Protein AF-A0A3S3FUL0-F1 (afdb_monomer_lite)

Sequence (134 aa):
MVAQTLLKALQPDQIAIANAALDEIAEETRSLEKQLALRRERARYDAERARRQYDTVEPENRLVARTLEKAWEDKLRLVDEIEQEYRRWSDREPLVLQAQDHAALQELAENLPAIWHSETAQPEDRKRILRFIV

pLDDT: mean 81.25, std 13.15, range [49.66, 97.69]

Foldseek 3Di:
DVLVVVLVCLALVNLVVVVVVLVVQQVVLVVVLVVLVVQLVVLVVQLVVLVVVLVPDDVVPVVSNVVSVVVSVVSVVSNVVSVVVSVVSVVVVRDNDDPVNSVVSNVCSVVVVVQVPDPPNDPVNSVVVVVVVD

Radius of gyration: 27.23 Å; chains: 1; bounding box: 59×24×76 Å

Secondary structure (DSSP, 8-state):
-HHHHHHHHTSHHHHHHHHHHHHHHHHHHHHHHHHHHHHHHHHHHHHHHHHHHHHTS-TT-HHHHHHHHHHHHHHHHHHHHHHHHHHHHHTT------HHHHHHHHHHHHHHHHHHH-TT--HHHHHHHHHHH-

Structure (mmCIF, N/CA/C/O backbone):
data_AF-A0A3S3FUL0-F1
#
_entry.id   AF-A0A3S3FUL0-F1
#
loop_
_atom_site.group_PDB
_atom_site.id
_atom_site.type_symbol
_atom_site.label_atom_id
_atom_site.label_alt_id
_atom_site.label_comp_id
_atom_site.label_asym_id
_atom_site.label_entity_id
_atom_site.label_seq_id
_atom_site.pdbx_PDB_ins_code
_atom_site.Cartn_x
_atom_site.Cartn_y
_atom_site.Cartn_z
_atom_site.occupancy
_atom_site.B_iso_or_equiv
_atom_site.auth_seq_id
_atom_site.auth_comp_id
_atom_site.auth_asym_id
_atom_site.auth_atom_id
_atom_site.pdbx_PDB_model_num
ATOM 1 N N . MET A 1 1 ? -14.611 -4.870 42.000 1.00 55.88 1 MET A N 1
ATOM 2 C CA . MET A 1 1 ? -13.668 -3.900 41.400 1.00 55.88 1 MET A CA 1
ATOM 3 C C . MET A 1 1 ? -13.538 -4.080 39.890 1.00 55.88 1 MET A C 1
ATOM 5 O O . MET A 1 1 ? -13.871 -3.140 39.194 1.00 55.88 1 MET A O 1
ATOM 9 N N . VAL A 1 2 ? -13.185 -5.265 39.365 1.00 63.59 2 VAL A N 1
ATOM 10 C CA . VAL A 1 2 ? -12.993 -5.493 37.908 1.00 63.59 2 VAL A CA 1
ATOM 11 C C . VAL A 1 2 ? -14.205 -5.097 37.045 1.00 63.59 2 VAL A C 1
ATOM 13 O O . VAL A 1 2 ? -14.054 -4.346 36.090 1.00 63.59 2 VAL A O 1
ATOM 16 N N . ALA A 1 3 ? -15.419 -5.516 37.420 1.00 63.59 3 ALA A N 1
ATOM 17 C CA . ALA A 1 3 ? -16.631 -5.216 36.648 1.00 63.59 3 ALA A CA 1
ATOM 18 C C . ALA A 1 3 ? -16.944 -3.711 36.538 1.00 63.59 3 ALA A C 1
ATOM 20 O O . ALA A 1 3 ? -17.447 -3.248 35.523 1.00 63.59 3 ALA A O 1
ATOM 21 N N . GLN A 1 4 ? -16.626 -2.933 37.574 1.00 67.50 4 GLN A N 1
ATOM 22 C CA . GLN A 1 4 ? -16.924 -1.500 37.615 1.00 67.50 4 GLN A CA 1
A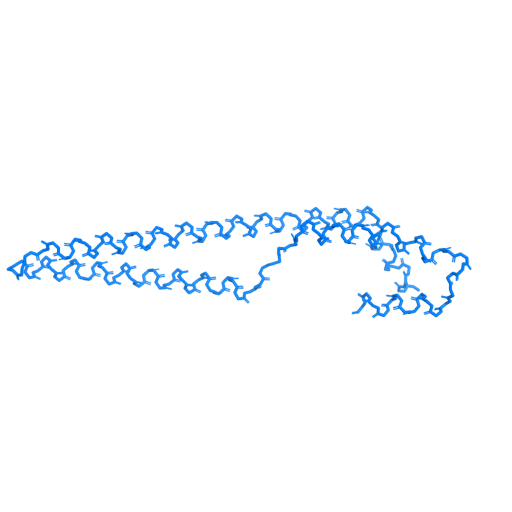TOM 23 C C . GLN A 1 4 ? -15.913 -0.684 36.803 1.00 67.50 4 GLN A C 1
ATOM 25 O O . GLN A 1 4 ? -16.271 0.329 36.210 1.00 67.50 4 GLN A O 1
ATOM 30 N N . THR A 1 5 ? -14.668 -1.159 36.732 1.00 67.25 5 THR A N 1
ATOM 31 C CA . THR A 1 5 ? -13.653 -0.632 35.815 1.00 67.25 5 THR A CA 1
ATOM 32 C C . THR A 1 5 ? -14.020 -0.927 34.361 1.00 67.25 5 THR A C 1
ATOM 34 O O . THR A 1 5 ? -13.918 -0.036 33.526 1.00 67.25 5 THR A O 1
ATOM 37 N N . LEU A 1 6 ? -14.518 -2.135 34.072 1.00 65.56 6 LEU A N 1
ATOM 38 C CA . LEU A 1 6 ? -14.968 -2.515 32.730 1.00 65.56 6 LEU A CA 1
ATOM 39 C C . LEU A 1 6 ? -16.163 -1.663 32.264 1.00 65.56 6 LEU A C 1
ATOM 41 O O . LEU A 1 6 ? -16.151 -1.138 31.160 1.00 65.56 6 LEU A O 1
ATOM 45 N N . LEU A 1 7 ? -17.158 -1.452 33.131 1.00 67.38 7 LEU A N 1
ATOM 46 C CA . LEU A 1 7 ? -18.310 -0.589 32.833 1.00 67.38 7 LEU A CA 1
ATOM 47 C C . LEU A 1 7 ? -17.921 0.873 32.615 1.00 67.38 7 LEU A C 1
ATOM 49 O O . LEU A 1 7 ? -18.532 1.538 31.789 1.00 67.38 7 LEU A O 1
ATOM 53 N N . LYS A 1 8 ? -16.903 1.374 33.326 1.00 69.88 8 LYS A N 1
ATOM 54 C CA . LYS A 1 8 ? -16.337 2.703 33.058 1.00 69.88 8 LYS A CA 1
ATOM 55 C C . LYS A 1 8 ? -15.659 2.775 31.690 1.00 69.88 8 LYS A C 1
ATOM 57 O O . LYS A 1 8 ? -15.801 3.782 31.014 1.00 69.88 8 LYS A O 1
ATOM 62 N N . ALA A 1 9 ? -14.949 1.723 31.288 1.00 65.69 9 ALA A N 1
ATOM 63 C CA . ALA A 1 9 ? -14.302 1.651 29.978 1.00 65.69 9 ALA A CA 1
ATOM 64 C C . ALA A 1 9 ? -15.310 1.520 28.819 1.00 65.69 9 ALA A C 1
ATOM 66 O O . ALA A 1 9 ? -15.028 1.970 27.717 1.00 65.69 9 ALA A O 1
ATOM 67 N N . LEU A 1 10 ? -16.489 0.951 29.083 1.00 67.94 10 LEU A N 1
ATOM 68 C CA . LEU A 1 10 ? -17.585 0.781 28.119 1.00 67.94 10 LEU A CA 1
ATOM 69 C C . LEU A 1 10 ? -18.593 1.939 28.142 1.00 67.94 10 LEU A C 1
ATOM 71 O O . LEU A 1 10 ? -19.659 1.834 27.542 1.00 67.94 10 LEU A O 1
ATOM 75 N N . GLN A 1 11 ? -18.285 3.039 28.840 1.00 72.56 11 GLN A N 1
ATOM 76 C CA . GLN A 1 11 ? -19.131 4.226 28.777 1.00 72.56 11 GLN A CA 1
ATOM 77 C C . GLN A 1 11 ? -19.145 4.791 27.350 1.00 72.56 11 GLN A C 1
ATOM 79 O O . GLN A 1 11 ? -18.085 4.830 26.718 1.00 72.56 11 GLN A O 1
ATOM 84 N N . PRO A 1 12 ? -20.297 5.296 26.872 1.00 70.31 12 PRO A N 1
ATOM 85 C CA . PRO A 1 12 ? -20.426 5.852 25.526 1.00 70.31 12 PRO A CA 1
ATOM 86 C C . PRO A 1 12 ? -19.342 6.881 25.183 1.00 70.31 12 PRO A C 1
ATOM 88 O O . PRO A 1 12 ? -18.771 6.823 24.101 1.00 70.31 12 PRO A O 1
ATOM 91 N N . ASP A 1 13 ? -18.969 7.746 26.133 1.00 73.00 13 ASP A N 1
ATOM 92 C CA . ASP A 1 13 ? -17.913 8.750 25.940 1.00 73.00 13 ASP A CA 1
ATOM 93 C C . ASP A 1 13 ? -16.527 8.124 25.709 1.00 73.00 13 ASP A C 1
ATOM 95 O O . ASP A 1 13 ? -15.753 8.598 24.880 1.00 73.00 13 ASP A O 1
ATOM 99 N N . GLN A 1 14 ? -16.198 7.047 26.431 1.00 72.81 14 GLN A N 1
ATOM 100 C CA . GLN A 1 14 ? -14.920 6.344 26.272 1.00 72.81 14 GLN A CA 1
ATOM 101 C C . GLN A 1 14 ? -14.879 5.560 24.958 1.00 72.81 14 GLN A C 1
ATOM 103 O O . GLN A 1 14 ? -13.842 5.515 24.299 1.00 72.81 14 GLN A O 1
ATOM 108 N N . ILE A 1 15 ? -16.018 5.001 24.546 1.00 74.38 15 ILE A N 1
ATOM 109 C CA . ILE A 1 15 ? -16.158 4.289 23.274 1.00 74.38 15 ILE A CA 1
ATOM 110 C C . ILE A 1 15 ? -16.122 5.258 22.093 1.00 74.38 15 ILE A C 1
ATOM 112 O O . ILE A 1 15 ? -15.492 4.950 21.090 1.00 74.38 15 ILE A O 1
ATOM 116 N N . ALA A 1 16 ? -16.687 6.459 22.221 1.00 74.88 16 ALA A N 1
ATOM 117 C CA . ALA A 1 16 ? -16.566 7.501 21.206 1.00 74.88 16 ALA A CA 1
ATOM 118 C C . ALA A 1 16 ? -15.102 7.921 20.985 1.00 74.88 16 ALA A C 1
ATOM 120 O O . ALA A 1 16 ? -14.665 8.048 19.843 1.00 74.88 16 ALA A O 1
ATOM 121 N N . ILE A 1 17 ? -14.321 8.078 22.063 1.00 78.75 17 ILE A N 1
ATOM 122 C CA . ILE A 1 17 ? -12.881 8.375 21.975 1.00 78.75 17 ILE A CA 1
ATOM 123 C C . ILE A 1 17 ? -12.119 7.206 21.338 1.00 78.75 17 ILE A C 1
ATOM 125 O O . ILE A 1 17 ? -11.283 7.424 20.462 1.00 78.75 17 ILE A O 1
ATOM 129 N N . ALA A 1 18 ? -12.409 5.970 21.754 1.00 73.50 18 ALA A N 1
ATOM 130 C CA . ALA A 1 18 ? -11.787 4.781 21.180 1.00 73.50 18 ALA A CA 1
ATOM 131 C C . ALA A 1 18 ? -12.105 4.644 19.682 1.00 73.50 18 ALA A C 1
ATOM 133 O O . ALA A 1 18 ? -11.199 4.403 18.892 1.00 73.50 18 ALA A O 1
ATOM 134 N N . ASN A 1 19 ? -13.359 4.868 19.283 1.00 79.44 19 ASN A N 1
ATOM 135 C CA . ASN A 1 19 ? -13.791 4.843 17.887 1.00 79.44 19 ASN A CA 1
ATOM 136 C C . ASN A 1 19 ? -13.079 5.912 17.057 1.00 79.44 19 ASN A C 1
ATOM 138 O O . ASN A 1 19 ? -12.579 5.589 15.989 1.00 79.44 19 ASN A O 1
ATOM 142 N N . ALA A 1 20 ? -12.955 7.142 17.564 1.00 80.50 20 ALA A N 1
ATOM 143 C CA . ALA A 1 20 ? -12.232 8.201 16.861 1.00 80.50 20 ALA A CA 1
ATOM 144 C C . ALA A 1 20 ? -10.747 7.851 16.641 1.00 80.50 20 ALA A C 1
ATOM 146 O O . ALA A 1 20 ? -10.207 8.091 15.564 1.00 80.50 20 ALA A O 1
ATOM 147 N N . ALA A 1 21 ? -10.091 7.244 17.635 1.00 80.00 21 ALA A N 1
ATOM 148 C CA . ALA A 1 21 ? -8.716 6.766 17.485 1.00 80.00 21 ALA A CA 1
ATOM 149 C C . ALA A 1 21 ? -8.612 5.604 16.477 1.00 80.00 21 ALA A C 1
ATOM 151 O O . ALA A 1 21 ? -7.654 5.520 15.711 1.00 80.00 21 ALA A O 1
ATOM 152 N N . LEU A 1 22 ? -9.602 4.709 16.457 1.00 79.06 22 LEU A N 1
ATOM 153 C CA . LEU A 1 22 ? -9.676 3.611 15.495 1.00 79.06 22 LEU A CA 1
ATOM 154 C C . LEU A 1 22 ? -9.930 4.112 14.064 1.00 79.06 22 LEU A C 1
ATOM 156 O O . LEU A 1 22 ? -9.332 3.581 13.130 1.00 79.06 22 LEU A O 1
ATOM 160 N N . ASP A 1 23 ? -10.745 5.155 13.896 1.00 81.31 23 ASP A N 1
ATOM 161 C CA . ASP A 1 23 ? -10.990 5.810 12.607 1.00 81.31 23 ASP A CA 1
ATOM 162 C C . ASP A 1 23 ? -9.704 6.414 12.035 1.00 81.31 23 ASP A C 1
ATOM 164 O O . ASP A 1 23 ? -9.414 6.248 10.848 1.00 81.31 23 ASP A O 1
ATOM 168 N N . GLU A 1 24 ? -8.903 7.073 12.878 1.00 83.19 24 GLU A N 1
ATOM 169 C CA . GLU A 1 24 ? -7.606 7.633 12.484 1.00 83.19 24 GLU A CA 1
ATOM 170 C C . GLU A 1 24 ? -6.661 6.530 11.981 1.00 83.19 24 GLU A C 1
ATOM 172 O O . GLU A 1 24 ? -6.124 6.626 10.876 1.00 83.19 24 GLU A O 1
ATOM 177 N N . ILE A 1 25 ? -6.554 5.419 12.719 1.00 82.94 25 ILE A N 1
ATOM 178 C CA . ILE A 1 25 ? -5.753 4.249 12.320 1.00 82.94 25 ILE A CA 1
ATOM 179 C C . ILE A 1 25 ? -6.268 3.638 11.004 1.00 82.94 25 ILE A C 1
ATOM 181 O O . ILE A 1 25 ? -5.476 3.241 10.140 1.00 82.94 25 ILE A O 1
ATOM 185 N N . ALA A 1 26 ? -7.587 3.564 10.821 1.00 83.94 26 ALA A N 1
ATOM 186 C CA . ALA A 1 26 ? -8.196 3.019 9.612 1.00 83.94 26 ALA A CA 1
ATOM 187 C C . ALA A 1 26 ? -7.973 3.924 8.386 1.00 83.94 26 ALA A C 1
ATOM 189 O O . ALA A 1 26 ? -7.774 3.426 7.274 1.00 83.94 26 ALA A O 1
ATOM 190 N N . GLU A 1 27 ? -8.000 5.249 8.548 1.00 86.25 27 GLU A N 1
ATOM 191 C CA . GLU A 1 27 ? -7.653 6.203 7.484 1.00 86.25 27 GLU A CA 1
ATOM 192 C C . GLU A 1 27 ? -6.165 6.139 7.121 1.00 86.25 27 GLU A C 1
ATOM 194 O O . GLU A 1 27 ? -5.820 6.064 5.937 1.00 86.25 27 GLU A O 1
ATOM 199 N N . GLU A 1 28 ? -5.272 6.084 8.112 1.00 86.94 28 GLU A N 1
ATOM 200 C CA . GLU A 1 28 ? -3.836 5.893 7.877 1.00 86.94 28 GLU A CA 1
ATOM 201 C C . GLU A 1 28 ? -3.561 4.596 7.110 1.00 86.94 28 GLU A C 1
ATOM 203 O O . GLU A 1 28 ? -2.813 4.588 6.126 1.00 86.94 28 GLU A O 1
ATOM 208 N N . THR A 1 29 ? -4.229 3.511 7.505 1.00 87.56 29 THR A N 1
ATOM 209 C CA . THR A 1 29 ? -4.128 2.205 6.850 1.00 87.56 29 THR A CA 1
ATOM 210 C C . THR A 1 29 ? -4.586 2.266 5.393 1.00 87.56 29 THR A C 1
ATOM 212 O O . THR A 1 29 ? -3.860 1.815 4.504 1.00 87.56 29 THR A O 1
ATOM 215 N N . ARG A 1 30 ? -5.748 2.873 5.116 1.00 87.25 30 ARG A N 1
ATOM 216 C CA . ARG A 1 30 ? -6.272 3.042 3.746 1.00 87.25 30 ARG A CA 1
ATOM 217 C C . ARG A 1 30 ? -5.381 3.940 2.890 1.00 87.25 30 ARG A C 1
ATOM 219 O O . ARG A 1 30 ? -5.180 3.678 1.701 1.00 87.25 30 ARG A O 1
ATOM 226 N N . SER A 1 31 ? -4.815 4.991 3.479 1.00 89.81 31 SER A N 1
ATOM 227 C CA . SER A 1 31 ? -3.852 5.865 2.807 1.00 89.81 31 SER A CA 1
ATOM 228 C C . SER A 1 31 ? -2.591 5.095 2.412 1.00 89.81 31 SER A C 1
ATOM 230 O O . SER A 1 31 ? -2.151 5.167 1.259 1.00 89.81 31 SER A O 1
ATOM 232 N N . LEU A 1 32 ? -2.046 4.296 3.332 1.00 90.62 32 LEU A N 1
ATOM 233 C CA . LEU A 1 32 ? -0.884 3.450 3.080 1.00 90.62 32 LEU A CA 1
ATOM 234 C C . LEU A 1 32 ? -1.173 2.396 2.003 1.00 90.62 32 LEU A C 1
ATOM 236 O O . LEU A 1 32 ? -0.373 2.237 1.078 1.00 90.62 32 LEU A O 1
ATOM 240 N N . GLU A 1 33 ? -2.334 1.742 2.060 1.00 90.81 33 GLU A N 1
ATOM 241 C CA . GLU A 1 33 ? -2.780 0.791 1.038 1.00 90.81 33 GLU A CA 1
ATOM 242 C C . GLU A 1 33 ? -2.781 1.432 -0.353 1.00 90.81 33 GLU A C 1
ATOM 244 O O . GLU A 1 33 ? -2.190 0.905 -1.300 1.00 90.81 33 GLU A O 1
ATOM 249 N N . LYS A 1 34 ? -3.384 2.619 -0.473 1.00 91.75 34 LYS A N 1
ATOM 250 C CA . LYS A 1 34 ? -3.446 3.367 -1.730 1.00 91.75 34 LYS A CA 1
ATOM 251 C C . LYS A 1 34 ? -2.055 3.733 -2.245 1.00 91.75 34 LYS A C 1
ATOM 253 O O . LYS A 1 34 ? -1.796 3.637 -3.446 1.00 91.75 34 LYS A O 1
ATOM 258 N N . GLN A 1 35 ? -1.147 4.144 -1.359 1.00 93.38 35 GLN A N 1
ATOM 259 C CA . GLN A 1 35 ? 0.233 4.457 -1.730 1.00 93.38 35 GLN A CA 1
ATOM 260 C C . GLN A 1 35 ? 0.980 3.223 -2.250 1.00 93.38 35 GLN A C 1
ATOM 262 O O . GLN A 1 35 ? 1.661 3.309 -3.275 1.00 93.38 35 GLN A O 1
ATOM 267 N N . LEU A 1 36 ? 0.831 2.075 -1.586 1.00 92.69 36 LEU A N 1
ATOM 268 C CA . LEU A 1 36 ? 1.428 0.812 -2.021 1.00 92.69 36 LEU A CA 1
ATOM 269 C C . LEU A 1 36 ? 0.840 0.348 -3.361 1.00 92.69 36 LEU A C 1
ATOM 271 O O . LEU A 1 36 ? 1.592 -0.040 -4.256 1.00 92.69 36 LEU A O 1
ATOM 275 N N . ALA A 1 37 ? -0.477 0.460 -3.545 1.00 92.06 37 ALA A N 1
ATOM 276 C CA . ALA A 1 37 ? -1.149 0.129 -4.800 1.00 92.06 37 ALA A CA 1
ATOM 277 C C . ALA A 1 37 ? -0.625 0.972 -5.977 1.00 92.06 37 ALA A C 1
ATOM 279 O O . ALA A 1 37 ? -0.243 0.421 -7.011 1.00 92.06 37 ALA A O 1
ATOM 280 N N . LEU A 1 38 ? -0.507 2.293 -5.798 1.00 95.88 38 LEU A N 1
ATOM 281 C CA . LEU A 1 38 ? 0.046 3.196 -6.814 1.00 95.88 38 LEU A CA 1
ATOM 282 C C . LEU A 1 38 ? 1.511 2.877 -7.145 1.00 95.88 38 LEU A C 1
ATOM 284 O O . LEU A 1 38 ? 1.913 2.920 -8.310 1.00 95.88 38 LEU A O 1
ATOM 288 N N . ARG A 1 39 ? 2.327 2.541 -6.136 1.00 95.31 39 ARG A N 1
ATOM 289 C CA . ARG A 1 39 ? 3.724 2.128 -6.352 1.00 95.31 39 ARG A CA 1
ATOM 290 C C . ARG A 1 39 ? 3.812 0.845 -7.178 1.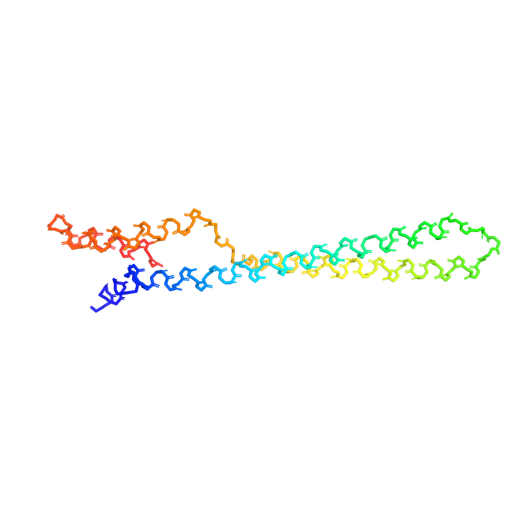00 95.31 39 ARG A C 1
ATOM 292 O O . ARG A 1 39 ? 4.620 0.795 -8.106 1.00 95.31 39 ARG A O 1
ATOM 299 N N . ARG A 1 40 ? 2.964 -0.151 -6.895 1.00 96.06 40 ARG A N 1
ATOM 300 C CA . ARG A 1 40 ? 2.883 -1.403 -7.672 1.00 96.06 40 ARG A CA 1
ATOM 301 C C . ARG A 1 40 ? 2.505 -1.145 -9.120 1.00 96.06 40 ARG A C 1
ATOM 303 O O . ARG A 1 40 ? 3.172 -1.642 -10.024 1.00 96.06 40 ARG A O 1
ATOM 310 N N . GLU A 1 41 ? 1.458 -0.355 -9.343 1.00 96.25 41 GLU A N 1
ATOM 311 C CA . GLU A 1 41 ? 0.996 -0.017 -10.688 1.00 96.25 41 GLU A CA 1
ATOM 312 C C . GLU A 1 41 ? 2.103 0.670 -11.494 1.00 96.25 41 GLU A C 1
ATOM 314 O O . GLU A 1 41 ? 2.425 0.244 -12.605 1.00 96.25 41 GLU A O 1
ATOM 319 N N . ARG A 1 42 ? 2.764 1.668 -10.897 1.00 97.00 42 ARG A N 1
ATOM 320 C CA . ARG A 1 42 ? 3.871 2.384 -11.536 1.00 97.00 42 ARG A CA 1
ATOM 321 C C . ARG A 1 42 ? 5.047 1.468 -11.868 1.00 97.00 42 ARG A C 1
ATOM 323 O O . ARG A 1 42 ? 5.589 1.559 -12.966 1.00 97.00 42 ARG A O 1
ATOM 330 N N . ALA A 1 43 ? 5.444 0.591 -10.948 1.00 96.19 43 ALA A N 1
ATOM 331 C CA . ALA A 1 43 ? 6.550 -0.334 -11.179 1.00 96.19 43 ALA A CA 1
ATOM 332 C C . ALA A 1 43 ? 6.240 -1.317 -12.318 1.00 96.19 43 ALA A C 1
ATOM 334 O O . ALA A 1 43 ? 7.078 -1.533 -13.194 1.00 96.19 43 ALA A O 1
ATOM 335 N N . ARG A 1 44 ? 5.013 -1.857 -12.354 1.00 96.25 44 ARG A N 1
ATOM 336 C CA . ARG A 1 44 ? 4.553 -2.748 -13.431 1.00 96.25 44 ARG A CA 1
ATOM 337 C C . ARG A 1 44 ? 4.527 -2.033 -14.776 1.00 96.25 44 ARG A C 1
AT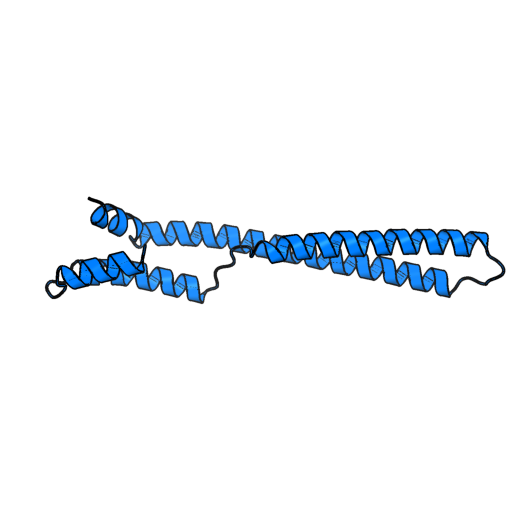OM 339 O O . ARG A 1 44 ? 4.995 -2.587 -15.769 1.00 96.25 44 ARG A O 1
ATOM 346 N N . TYR A 1 45 ? 4.026 -0.800 -14.804 1.00 97.62 45 TYR A N 1
ATOM 347 C CA . TYR A 1 45 ? 4.024 0.023 -16.008 1.00 97.62 45 TYR A CA 1
ATOM 348 C C . TYR A 1 45 ? 5.444 0.279 -16.529 1.00 97.62 45 TYR A C 1
ATOM 350 O O . TYR A 1 45 ? 5.705 0.111 -17.720 1.00 97.62 45 TYR A O 1
ATOM 358 N N . ASP A 1 46 ? 6.378 0.637 -15.646 1.00 97.00 46 ASP A N 1
ATOM 359 C CA . ASP A 1 46 ? 7.776 0.869 -16.012 1.00 97.00 46 ASP A CA 1
ATOM 360 C C . ASP A 1 46 ? 8.448 -0.397 -16.569 1.00 97.00 46 ASP A C 1
ATOM 362 O O . ASP A 1 46 ? 9.183 -0.313 -17.555 1.00 97.00 46 ASP A O 1
ATOM 366 N N . ALA A 1 47 ? 8.192 -1.563 -15.965 1.00 97.06 47 ALA A N 1
ATOM 367 C CA . ALA A 1 47 ? 8.716 -2.842 -16.441 1.00 97.06 47 ALA A CA 1
ATOM 368 C C . ALA A 1 47 ? 8.150 -3.211 -17.820 1.00 97.06 47 ALA A C 1
ATOM 370 O O . ALA A 1 47 ? 8.900 -3.594 -18.715 1.00 97.06 47 ALA A O 1
ATOM 371 N N . GLU A 1 48 ? 6.845 -3.029 -18.028 1.00 97.06 48 GLU A N 1
ATOM 372 C CA . GLU A 1 48 ? 6.195 -3.267 -19.319 1.00 97.06 48 GLU A CA 1
ATOM 373 C C . GLU A 1 48 ? 6.704 -2.301 -20.399 1.00 97.06 48 GLU A C 1
ATOM 375 O O . GLU A 1 48 ? 6.930 -2.689 -21.546 1.00 97.06 48 GLU A O 1
ATOM 380 N N . ARG A 1 49 ? 6.950 -1.037 -20.039 1.00 97.19 49 ARG A N 1
ATOM 381 C CA . ARG A 1 49 ? 7.563 -0.062 -20.943 1.00 97.19 49 ARG A CA 1
ATOM 382 C C . ARG A 1 49 ? 8.985 -0.472 -21.334 1.00 97.19 49 ARG A C 1
ATOM 384 O O . ARG A 1 49 ? 9.322 -0.367 -22.511 1.00 97.19 49 ARG A O 1
ATOM 391 N N . ALA A 1 50 ? 9.796 -0.936 -20.383 1.00 95.06 50 ALA A N 1
ATOM 392 C CA . ALA A 1 50 ? 11.150 -1.422 -20.652 1.00 95.06 50 ALA A CA 1
ATOM 393 C C . ALA A 1 50 ? 11.138 -2.665 -21.559 1.00 95.06 50 ALA A C 1
ATOM 395 O O . ALA A 1 50 ? 11.904 -2.723 -22.520 1.00 95.06 50 ALA A O 1
ATOM 396 N N . ARG A 1 51 ? 10.200 -3.596 -21.334 1.00 95.56 51 ARG A N 1
ATOM 397 C CA . ARG A 1 51 ? 9.986 -4.765 -22.201 1.00 95.56 51 ARG A CA 1
ATOM 398 C C . ARG A 1 51 ? 9.722 -4.359 -23.649 1.00 95.56 51 ARG A C 1
ATOM 400 O O . ARG A 1 51 ? 10.406 -4.820 -24.550 1.00 95.56 51 ARG A O 1
ATOM 407 N N . ARG A 1 5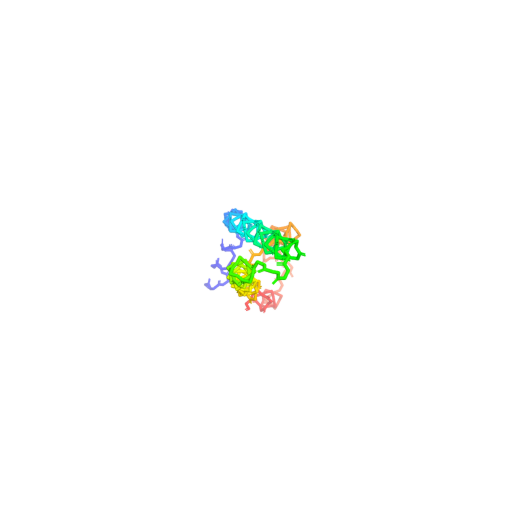2 ? 8.794 -3.424 -23.880 1.00 96.19 52 ARG A N 1
ATOM 408 C CA . ARG A 1 52 ? 8.481 -2.942 -25.241 1.00 96.19 52 ARG A CA 1
ATOM 409 C C . ARG A 1 52 ? 9.677 -2.288 -25.930 1.00 96.19 52 ARG A C 1
ATOM 411 O O . ARG A 1 52 ? 9.822 -2.408 -27.143 1.00 96.19 52 ARG A O 1
ATOM 418 N N . GLN A 1 53 ? 10.520 -1.583 -25.173 1.00 93.06 53 GLN A N 1
ATOM 419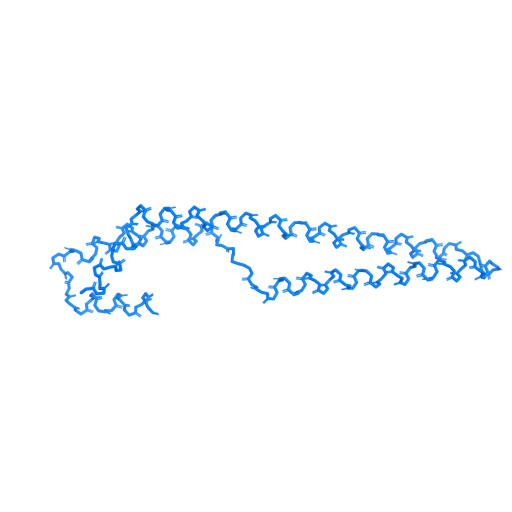 C CA . GLN A 1 53 ? 11.750 -1.001 -25.713 1.00 93.06 53 GLN A CA 1
ATOM 420 C C . GLN A 1 53 ? 12.731 -2.088 -26.147 1.00 93.06 53 GLN A C 1
ATOM 422 O O . GLN A 1 53 ? 13.279 -1.987 -27.239 1.00 93.06 53 GLN A O 1
ATOM 427 N N . TYR A 1 54 ? 12.913 -3.124 -25.327 1.00 92.25 54 TYR A N 1
ATOM 428 C CA . TYR A 1 54 ? 13.730 -4.284 -25.673 1.00 92.25 54 TYR A CA 1
ATOM 429 C C . TYR A 1 54 ? 13.192 -5.015 -26.914 1.00 92.25 54 TYR A C 1
ATOM 431 O O . TYR A 1 54 ? 13.948 -5.233 -27.856 1.00 92.25 54 TYR A O 1
ATOM 439 N N . ASP A 1 55 ? 11.883 -5.281 -26.969 1.00 92.62 55 ASP A N 1
ATOM 440 C CA . ASP A 1 55 ? 11.223 -5.985 -28.082 1.00 92.62 55 ASP A CA 1
ATOM 441 C C . ASP A 1 55 ? 11.351 -5.246 -29.432 1.00 92.62 55 ASP A C 1
ATOM 443 O O . ASP A 1 55 ? 11.236 -5.856 -30.493 1.00 92.62 55 ASP A O 1
ATOM 447 N N . THR A 1 56 ? 11.583 -3.928 -29.408 1.00 93.31 56 THR A N 1
ATOM 448 C CA . THR A 1 56 ? 11.729 -3.096 -30.617 1.00 93.31 56 THR A CA 1
ATOM 449 C C . THR A 1 56 ? 13.175 -3.057 -31.138 1.00 93.31 56 THR A C 1
ATOM 451 O O . THR A 1 56 ? 13.414 -2.578 -32.245 1.00 93.31 56 THR A O 1
ATOM 454 N N . VAL A 1 57 ? 14.165 -3.525 -30.367 1.00 92.88 57 VAL A N 1
ATOM 455 C CA . VAL A 1 57 ? 15.574 -3.442 -30.775 1.00 92.88 57 VAL A CA 1
ATOM 456 C C . VAL A 1 57 ? 15.933 -4.496 -31.811 1.00 92.88 57 VAL A C 1
ATOM 458 O O . VAL A 1 57 ? 15.705 -5.688 -31.634 1.00 92.88 57 VAL A O 1
ATOM 461 N N . GLU A 1 58 ? 16.585 -4.043 -32.881 1.00 91.00 58 GLU A N 1
ATOM 462 C CA . GLU A 1 58 ? 17.109 -4.934 -33.909 1.00 91.00 58 GLU A CA 1
ATOM 463 C C . GLU A 1 58 ? 18.251 -5.822 -33.375 1.00 91.00 58 GLU A C 1
ATOM 465 O O . GLU A 1 58 ? 19.131 -5.328 -32.657 1.00 91.00 58 GLU A O 1
ATOM 470 N N . PRO A 1 59 ? 18.320 -7.108 -33.775 1.00 83.25 59 PRO A N 1
ATOM 471 C CA . PRO A 1 59 ? 19.334 -8.061 -33.298 1.00 83.25 59 PRO A CA 1
ATOM 472 C C . PRO A 1 59 ? 20.788 -7.635 -33.556 1.00 83.25 59 PRO A C 1
ATOM 474 O O . PRO A 1 59 ? 21.719 -8.102 -32.894 1.00 83.25 59 PRO A O 1
ATOM 477 N N . GLU A 1 60 ? 20.989 -6.763 -34.540 1.00 90.56 60 GLU A N 1
ATOM 478 C CA . GLU A 1 60 ? 22.279 -6.206 -34.945 1.00 90.56 60 GLU A CA 1
ATOM 479 C C . GLU A 1 60 ? 22.853 -5.280 -33.858 1.00 90.56 60 GLU A C 1
ATOM 481 O O . GLU A 1 60 ? 24.061 -5.250 -33.613 1.00 90.56 60 GLU A O 1
ATOM 486 N N . ASN A 1 61 ? 21.975 -4.622 -33.097 1.00 91.38 61 ASN A N 1
ATOM 487 C CA . ASN A 1 61 ? 22.313 -3.681 -32.033 1.00 91.38 61 ASN A CA 1
ATOM 488 C C . ASN A 1 61 ? 22.542 -4.388 -30.686 1.00 91.38 61 ASN A C 1
ATOM 490 O O . ASN A 1 61 ? 21.989 -4.007 -29.652 1.00 91.38 61 ASN A O 1
ATOM 494 N N . ARG A 1 62 ? 23.400 -5.417 -30.672 1.00 91.12 62 ARG A N 1
ATOM 495 C CA . ARG A 1 62 ? 23.620 -6.312 -29.513 1.00 91.12 62 ARG A CA 1
ATOM 496 C C . ARG A 1 62 ? 23.953 -5.591 -28.203 1.00 91.12 62 ARG A C 1
ATOM 498 O O . ARG A 1 62 ? 23.537 -6.036 -27.137 1.00 91.12 62 ARG A O 1
ATOM 505 N N . LEU A 1 63 ? 24.719 -4.498 -28.257 1.00 94.00 63 LEU A N 1
ATOM 506 C CA . LEU A 1 63 ? 25.074 -3.721 -27.062 1.00 94.00 63 LEU A CA 1
ATOM 507 C C . LEU A 1 63 ? 23.860 -2.981 -26.476 1.00 94.00 63 LEU A C 1
ATOM 509 O O . LEU A 1 63 ? 23.683 -2.941 -25.257 1.00 94.00 63 LEU A O 1
ATOM 513 N N . VAL A 1 64 ? 23.020 -2.419 -27.348 1.00 92.69 64 VAL A N 1
ATOM 514 C CA . VAL A 1 64 ? 21.778 -1.736 -26.964 1.00 92.69 64 VAL A CA 1
ATOM 515 C C . VAL A 1 64 ? 20.791 -2.751 -26.396 1.00 92.69 64 VAL A C 1
ATOM 517 O O . VAL A 1 64 ? 20.261 -2.526 -25.311 1.00 92.69 64 VAL A O 1
ATOM 520 N N . ALA A 1 65 ? 20.632 -3.902 -27.060 1.00 92.56 65 ALA A N 1
ATOM 521 C CA . ALA A 1 65 ? 19.785 -4.998 -26.594 1.00 92.56 65 ALA A CA 1
ATOM 522 C C . ALA A 1 65 ? 20.168 -5.448 -25.175 1.00 92.56 65 ALA A C 1
ATOM 524 O O . ALA A 1 65 ? 19.312 -5.471 -24.299 1.00 92.56 65 ALA A O 1
ATOM 525 N N . ARG A 1 66 ? 21.461 -5.689 -24.907 1.00 93.06 66 ARG A N 1
ATOM 526 C CA . ARG A 1 66 ? 21.953 -6.064 -23.565 1.00 93.06 66 ARG A CA 1
ATOM 527 C C . ARG A 1 66 ? 21.709 -4.996 -22.501 1.00 93.06 66 ARG A C 1
ATOM 529 O O . ARG A 1 66 ? 21.478 -5.311 -21.338 1.00 93.06 66 ARG A O 1
ATOM 536 N N . THR A 1 67 ? 21.798 -3.723 -22.877 1.00 94.75 67 THR A N 1
ATOM 537 C CA . THR A 1 67 ? 21.577 -2.615 -21.939 1.00 94.75 67 THR A CA 1
ATOM 538 C C . THR A 1 67 ? 20.096 -2.488 -21.586 1.00 94.75 67 THR A C 1
ATOM 540 O O . THR A 1 67 ? 19.762 -2.291 -20.419 1.00 94.75 67 THR A O 1
ATOM 543 N N . LEU A 1 68 ? 19.208 -2.630 -22.572 1.00 94.50 68 LEU A N 1
ATOM 544 C CA . LEU A 1 68 ? 17.760 -2.617 -22.357 1.00 94.50 68 LEU A CA 1
ATOM 545 C C . LEU A 1 68 ? 17.270 -3.862 -21.622 1.00 94.50 68 LEU A C 1
ATOM 547 O O . LEU A 1 68 ? 16.405 -3.737 -20.765 1.00 94.50 68 LEU A O 1
ATOM 551 N N . GLU A 1 69 ? 17.854 -5.026 -21.905 1.00 94.00 69 GLU A N 1
ATOM 552 C CA . GLU A 1 69 ? 17.616 -6.266 -21.163 1.00 94.00 69 GLU A CA 1
ATOM 553 C C . GLU A 1 69 ? 17.938 -6.069 -19.683 1.00 94.00 69 GLU A C 1
ATOM 555 O O . GLU A 1 69 ? 17.063 -6.233 -18.840 1.00 94.00 69 GLU A O 1
ATOM 560 N N . LYS A 1 70 ? 19.145 -5.582 -19.365 1.00 95.69 70 LYS A N 1
ATOM 561 C CA . LYS A 1 70 ? 19.528 -5.279 -17.982 1.00 95.69 70 LYS A CA 1
ATOM 562 C C . LYS A 1 70 ? 18.588 -4.262 -17.326 1.00 95.69 70 LYS A C 1
ATOM 564 O O . LYS A 1 70 ? 18.187 -4.434 -16.179 1.00 95.69 70 LYS A O 1
ATOM 569 N N . ALA A 1 71 ? 18.218 -3.203 -18.047 1.00 95.44 71 ALA A N 1
ATOM 570 C CA . ALA A 1 71 ? 17.279 -2.208 -17.536 1.00 95.44 71 ALA A CA 1
ATOM 571 C C . ALA A 1 71 ? 15.889 -2.811 -17.269 1.00 95.44 71 ALA A C 1
ATOM 573 O O . ALA A 1 71 ? 15.243 -2.449 -16.286 1.00 95.44 71 ALA A O 1
ATOM 574 N N . TRP A 1 72 ? 15.429 -3.734 -18.115 1.00 97.25 72 TRP A N 1
ATOM 575 C CA . TRP A 1 72 ? 14.178 -4.455 -17.918 1.00 97.25 72 TRP A CA 1
ATOM 576 C C . TRP A 1 72 ? 14.256 -5.407 -16.719 1.00 97.25 72 TRP A C 1
ATOM 578 O O . TRP A 1 72 ? 13.361 -5.374 -15.876 1.00 97.25 72 TRP A O 1
ATOM 588 N N . GLU A 1 73 ? 15.342 -6.169 -16.575 1.00 97.19 73 GLU A N 1
ATOM 589 C CA . GLU A 1 73 ? 15.591 -7.034 -15.415 1.00 97.19 73 GLU A CA 1
ATOM 590 C C . GLU A 1 73 ? 15.586 -6.252 -14.096 1.00 97.19 73 GLU A C 1
ATOM 592 O O . GLU A 1 73 ? 14.943 -6.665 -13.130 1.00 97.19 73 GLU A O 1
ATOM 597 N N . ASP A 1 74 ? 16.247 -5.092 -14.050 1.00 97.62 74 ASP A N 1
ATOM 598 C CA . ASP A 1 74 ? 16.265 -4.242 -12.857 1.00 97.62 74 ASP A CA 1
ATOM 599 C C . ASP A 1 74 ? 14.856 -3.719 -12.512 1.00 97.62 74 ASP A C 1
ATOM 601 O O . ASP A 1 74 ? 14.481 -3.651 -11.339 1.00 97.62 74 ASP A O 1
ATOM 605 N N . LYS A 1 75 ? 14.029 -3.408 -13.520 1.00 96.94 75 LYS A N 1
ATOM 606 C CA . LYS A 1 75 ? 12.622 -3.028 -13.311 1.00 96.94 75 LYS A CA 1
ATOM 607 C C . LYS A 1 75 ? 11.759 -4.201 -12.851 1.00 96.94 75 LYS A C 1
ATOM 609 O O . LYS A 1 75 ? 10.900 -3.999 -11.997 1.00 96.94 75 LYS A O 1
ATOM 614 N N . LEU A 1 76 ? 11.987 -5.409 -13.364 1.00 97.62 76 LEU A N 1
ATOM 615 C CA . LEU A 1 76 ? 11.303 -6.618 -12.895 1.00 97.62 76 LEU A CA 1
ATOM 616 C C . LEU A 1 76 ? 11.653 -6.932 -11.438 1.00 97.62 76 LEU A C 1
ATOM 618 O O . LEU A 1 76 ? 10.759 -7.263 -10.663 1.00 97.62 76 LEU A O 1
ATOM 622 N N . ARG A 1 77 ? 12.921 -6.761 -11.043 1.00 97.69 77 ARG A N 1
ATOM 623 C CA . ARG A 1 77 ? 13.347 -6.916 -9.646 1.00 97.69 77 ARG A CA 1
ATOM 624 C C . ARG A 1 77 ? 12.626 -5.923 -8.734 1.00 97.69 77 ARG A C 1
ATOM 626 O O . ARG A 1 77 ? 12.096 -6.322 -7.706 1.00 97.69 77 ARG A O 1
ATOM 633 N N . LEU A 1 78 ? 12.522 -4.662 -9.154 1.00 97.00 78 LEU A N 1
ATOM 634 C CA . LEU A 1 78 ? 11.776 -3.645 -8.410 1.00 97.00 78 LEU A CA 1
ATOM 635 C C . LEU A 1 78 ? 10.281 -3.987 -8.280 1.00 97.00 78 LEU A C 1
ATOM 637 O O . LEU A 1 78 ? 9.690 -3.755 -7.229 1.00 97.00 78 LEU A O 1
ATOM 641 N N . VAL A 1 79 ? 9.657 -4.534 -9.331 1.00 97.50 79 VAL A N 1
ATOM 642 C CA . VAL A 1 79 ? 8.267 -5.016 -9.249 1.00 97.50 79 VAL A CA 1
ATOM 643 C C . VAL A 1 79 ? 8.150 -6.096 -8.180 1.00 97.50 79 VAL A C 1
ATOM 645 O O . VAL A 1 79 ? 7.271 -5.996 -7.329 1.00 97.50 79 VAL A O 1
ATOM 648 N N . ASP A 1 80 ? 9.036 -7.091 -8.193 1.00 97.19 80 ASP A N 1
ATOM 649 C CA . ASP A 1 80 ? 9.009 -8.179 -7.215 1.00 97.19 80 ASP A CA 1
ATOM 650 C C . ASP A 1 80 ? 9.210 -7.673 -5.777 1.00 97.19 80 ASP A C 1
ATOM 652 O O . ASP A 1 80 ? 8.443 -8.028 -4.884 1.00 97.19 80 ASP A O 1
ATOM 656 N N . GLU A 1 81 ? 10.157 -6.759 -5.553 1.00 96.38 81 GLU A N 1
ATOM 657 C CA . GLU A 1 81 ? 10.389 -6.131 -4.245 1.00 96.38 81 GLU A CA 1
ATOM 658 C C . GLU A 1 81 ? 9.131 -5.434 -3.698 1.00 96.38 81 GLU A C 1
ATOM 660 O O . GLU A 1 81 ? 8.765 -5.628 -2.533 1.00 96.38 81 GLU A O 1
ATOM 665 N N . ILE A 1 82 ? 8.432 -4.665 -4.539 1.00 95.25 82 ILE A N 1
ATOM 666 C CA . ILE A 1 82 ? 7.212 -3.945 -4.145 1.00 95.25 82 ILE A CA 1
ATOM 667 C C . ILE A 1 82 ? 6.043 -4.921 -3.931 1.00 95.25 82 ILE A C 1
ATOM 669 O O . ILE A 1 82 ? 5.246 -4.743 -3.009 1.00 95.25 82 ILE A O 1
ATOM 673 N N . GLU A 1 83 ? 5.926 -5.978 -4.738 1.00 94.75 83 GLU A N 1
ATOM 674 C CA . GLU A 1 83 ? 4.929 -7.035 -4.521 1.00 94.75 83 GLU A CA 1
ATOM 675 C C . GLU A 1 83 ? 5.158 -7.762 -3.190 1.00 94.75 83 GLU A C 1
ATOM 677 O O . GLU A 1 83 ? 4.202 -8.034 -2.462 1.00 94.75 83 GLU A O 1
ATOM 682 N N . GLN A 1 84 ? 6.413 -8.043 -2.835 1.00 95.25 84 GLN A N 1
ATOM 683 C CA . GLN A 1 84 ? 6.764 -8.640 -1.548 1.00 95.25 84 GLN A CA 1
ATOM 684 C C . GLN A 1 84 ? 6.502 -7.691 -0.373 1.00 95.25 84 GLN A C 1
ATOM 686 O O . GLN A 1 84 ? 6.088 -8.137 0.697 1.00 95.25 84 GLN A O 1
ATOM 691 N N . GLU A 1 85 ? 6.752 -6.388 -0.524 1.00 92.81 85 GLU A N 1
ATOM 692 C CA . GLU A 1 85 ? 6.371 -5.379 0.474 1.00 92.81 85 GLU A CA 1
ATOM 693 C C . GLU A 1 85 ? 4.853 -5.357 0.685 1.00 92.81 85 GLU A C 1
ATOM 695 O O . GLU A 1 85 ? 4.395 -5.432 1.824 1.00 92.81 85 GLU A O 1
ATOM 700 N N . TYR A 1 86 ? 4.077 -5.352 -0.401 1.00 91.50 86 TYR A N 1
ATOM 701 C CA . TYR A 1 86 ? 2.618 -5.379 -0.333 1.00 91.50 86 TYR A CA 1
ATOM 702 C C . TYR A 1 86 ? 2.084 -6.653 0.324 1.00 91.50 86 TYR A C 1
ATOM 704 O O . TYR A 1 86 ? 1.220 -6.566 1.191 1.00 91.50 86 TYR A O 1
ATOM 712 N N . ARG A 1 87 ? 2.623 -7.829 -0.027 1.00 91.56 87 ARG A N 1
ATOM 713 C CA . ARG A 1 87 ? 2.257 -9.093 0.635 1.00 91.56 87 ARG A CA 1
ATOM 714 C C . ARG A 1 87 ? 2.544 -9.036 2.130 1.00 91.56 87 ARG A C 1
ATOM 716 O O . ARG A 1 87 ? 1.645 -9.273 2.918 1.00 91.56 87 ARG A O 1
ATOM 723 N N . ARG A 1 88 ? 3.746 -8.604 2.526 1.00 91.25 88 ARG A N 1
ATOM 724 C CA . ARG A 1 88 ? 4.109 -8.451 3.946 1.00 91.25 88 ARG A CA 1
ATOM 725 C C . ARG A 1 88 ? 3.222 -7.456 4.691 1.00 91.25 88 ARG A C 1
ATOM 727 O O . ARG A 1 88 ? 3.017 -7.630 5.886 1.00 91.25 88 ARG A O 1
ATOM 734 N N . TRP A 1 89 ? 2.757 -6.399 4.030 1.00 89.00 89 TRP A N 1
ATOM 735 C CA . TRP A 1 89 ? 1.805 -5.455 4.612 1.00 89.00 89 TRP A CA 1
ATOM 736 C C . TRP A 1 89 ? 0.413 -6.084 4.759 1.0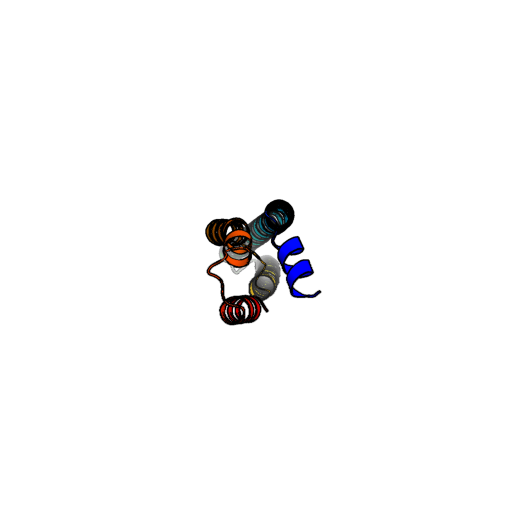0 89.00 89 TRP A C 1
ATOM 738 O O . TRP A 1 89 ? -0.176 -5.989 5.829 1.00 89.00 89 TRP A O 1
ATOM 748 N N . SER A 1 90 ? -0.066 -6.791 3.732 1.00 86.38 90 SER A N 1
ATOM 749 C CA . SER A 1 90 ? -1.362 -7.481 3.744 1.00 86.38 90 SER A CA 1
ATOM 750 C C . SER A 1 90 ? -1.413 -8.613 4.773 1.00 86.38 90 SER A C 1
ATOM 752 O O . SER A 1 90 ? -2.415 -8.765 5.462 1.00 86.38 90 SER A O 1
ATOM 754 N N . ASP A 1 91 ? -0.329 -9.379 4.913 1.00 88.19 91 ASP A N 1
ATOM 755 C CA . ASP A 1 91 ? -0.216 -10.500 5.856 1.00 88.19 91 ASP A CA 1
ATOM 756 C C . ASP A 1 91 ? -0.214 -10.042 7.322 1.00 88.19 91 ASP A C 1
ATOM 758 O O . ASP A 1 91 ? -0.438 -10.842 8.226 1.00 88.19 91 ASP A O 1
ATOM 762 N N . ARG A 1 92 ? 0.057 -8.755 7.581 1.00 83.88 92 ARG A N 1
ATOM 763 C CA . ARG A 1 92 ? -0.030 -8.167 8.925 1.00 83.88 92 ARG A CA 1
ATOM 764 C C . ARG A 1 92 ? -1.462 -7.842 9.342 1.00 83.88 92 ARG A C 1
ATOM 766 O O . ARG A 1 92 ? -1.623 -7.342 10.449 1.00 83.88 92 ARG A O 1
ATOM 773 N N . GLU A 1 93 ? -2.442 -8.107 8.474 1.00 75.12 93 GLU A N 1
ATOM 774 C CA . GLU A 1 93 ? -3.875 -7.914 8.714 1.00 75.12 93 GLU A CA 1
ATOM 775 C C . GLU A 1 93 ? -4.148 -6.554 9.376 1.00 75.12 93 GLU A C 1
ATOM 777 O O . GLU A 1 93 ? -4.526 -6.475 10.547 1.00 75.12 93 GLU A O 1
ATOM 782 N N . PRO A 1 94 ? -3.835 -5.452 8.667 1.00 73.75 94 PRO A N 1
ATOM 783 C CA . PRO A 1 94 ? -3.907 -4.134 9.263 1.00 73.75 94 PRO A CA 1
ATOM 784 C C . PRO A 1 94 ? -5.345 -3.851 9.704 1.00 73.75 94 PRO A C 1
ATOM 786 O O . PRO A 1 94 ? -6.304 -4.171 9.002 1.00 73.75 94 PRO A O 1
ATOM 789 N N . LEU A 1 95 ? -5.482 -3.289 10.905 1.00 67.75 95 LEU A N 1
ATOM 790 C CA . LEU A 1 95 ? -6.768 -3.115 11.564 1.00 67.75 95 LEU A CA 1
ATOM 791 C C . LEU A 1 95 ? -7.614 -2.092 10.792 1.00 67.75 95 LEU A C 1
ATOM 793 O O . LEU A 1 95 ? -7.425 -0.885 10.925 1.00 67.75 95 LEU A O 1
ATOM 797 N N . VAL A 1 96 ? -8.549 -2.582 9.980 1.00 67.56 96 VAL A N 1
ATOM 798 C CA . VAL A 1 96 ? -9.554 -1.765 9.295 1.00 67.56 96 VAL A CA 1
ATOM 799 C C . VAL A 1 96 ? -10.912 -2.166 9.843 1.00 67.56 96 VAL A C 1
ATOM 801 O O . VAL A 1 96 ? -11.489 -3.164 9.415 1.00 67.56 96 VAL A O 1
ATOM 804 N N . LEU A 1 97 ? -11.411 -1.399 10.810 1.00 65.69 97 LEU A N 1
ATOM 805 C CA . LEU A 1 97 ? -12.783 -1.566 11.272 1.00 65.69 97 LEU A CA 1
ATOM 806 C C . LEU A 1 97 ? -13.743 -1.047 10.205 1.00 65.69 97 LEU A C 1
ATOM 808 O O . LEU A 1 97 ? -13.545 0.015 9.610 1.00 65.69 97 LEU A O 1
ATOM 812 N N . GLN A 1 98 ? -14.777 -1.830 9.927 1.00 67.75 98 GLN A N 1
ATOM 813 C CA . GLN A 1 98 ? -15.840 -1.436 9.020 1.00 67.75 98 GLN A CA 1
ATOM 814 C C . GLN A 1 98 ? -16.901 -0.641 9.779 1.00 67.75 98 GLN A C 1
ATOM 816 O O . GLN A 1 98 ? -17.083 -0.811 10.980 1.00 67.75 98 GLN A O 1
ATOM 821 N N . ALA A 1 99 ? -17.686 0.173 9.069 1.00 68.06 99 ALA A N 1
ATOM 822 C CA . ALA A 1 99 ? -18.776 0.953 9.669 1.00 68.06 99 ALA A CA 1
ATOM 823 C C . ALA A 1 99 ? -19.758 0.097 10.502 1.00 68.06 99 ALA A C 1
ATOM 825 O O . ALA A 1 99 ? -20.319 0.572 11.488 1.00 68.06 99 ALA A O 1
ATOM 826 N N . GLN A 1 100 ? -19.935 -1.176 10.132 1.00 68.12 100 GLN A N 1
ATOM 827 C CA . GLN A 1 100 ? -20.716 -2.152 10.897 1.00 68.12 100 GLN A CA 1
ATOM 828 C C . GLN A 1 100 ? -20.100 -2.485 12.267 1.00 68.12 100 GLN A C 1
ATOM 830 O O . GLN A 1 100 ? -20.837 -2.644 13.236 1.00 68.12 100 GLN A O 1
ATOM 835 N N . ASP A 1 101 ? -18.771 -2.539 12.366 1.00 69.25 101 ASP A N 1
ATOM 836 C CA . ASP A 1 101 ? -18.057 -2.836 13.607 1.00 69.25 101 ASP A CA 1
ATOM 837 C C . ASP A 1 101 ? -18.172 -1.644 14.565 1.00 69.25 101 ASP A C 1
ATOM 839 O O . ASP A 1 101 ? -18.418 -1.823 15.756 1.00 69.25 101 ASP A O 1
ATOM 843 N N . HIS A 1 102 ? -18.116 -0.419 14.030 1.00 68.69 102 HIS A N 1
ATOM 844 C CA . HIS A 1 102 ? -18.384 0.804 14.794 1.00 68.69 102 HIS A CA 1
ATOM 845 C C . HIS A 1 102 ? -19.814 0.843 15.341 1.00 68.69 102 HIS A C 1
ATOM 847 O O . HIS A 1 102 ? -20.011 1.129 16.523 1.00 68.69 102 HIS A O 1
ATOM 853 N N . ALA A 1 103 ? -20.811 0.526 14.507 1.00 71.88 103 ALA A N 1
ATOM 854 C CA . ALA A 1 103 ? -22.209 0.488 14.929 1.00 71.88 103 ALA A CA 1
ATOM 855 C C . ALA A 1 103 ? -22.439 -0.563 16.026 1.00 71.88 103 ALA A C 1
ATOM 857 O O . ALA A 1 103 ? -23.090 -0.269 17.025 1.00 71.88 103 ALA A O 1
ATOM 858 N N . ALA A 1 104 ? -21.842 -1.750 15.884 1.00 72.69 104 ALA A N 1
ATOM 859 C CA . ALA A 1 104 ? -21.921 -2.806 16.887 1.00 72.69 104 ALA A CA 1
ATOM 860 C C . ALA A 1 104 ? -21.246 -2.408 18.212 1.00 72.69 104 ALA A C 1
ATOM 862 O O . ALA A 1 104 ? -21.799 -2.658 19.283 1.00 72.69 104 ALA A O 1
ATOM 863 N N . LEU A 1 105 ? -20.077 -1.757 18.163 1.00 70.88 105 LEU A N 1
ATOM 864 C CA . LEU A 1 105 ? -19.384 -1.257 19.357 1.00 70.88 105 LEU A CA 1
ATOM 865 C C . LEU A 1 105 ? -20.190 -0.171 20.075 1.00 70.88 105 LEU A C 1
ATOM 867 O O . LEU A 1 105 ? -20.246 -0.158 21.305 1.00 70.88 105 LEU A O 1
ATOM 871 N N . GLN A 1 106 ? -20.837 0.715 19.321 1.00 73.31 106 GLN A N 1
ATOM 872 C CA . GLN A 1 106 ? -21.665 1.773 19.886 1.00 73.31 106 GLN A CA 1
ATOM 873 C C . GLN A 1 106 ? -22.969 1.226 20.483 1.00 73.31 106 GLN A C 1
ATOM 875 O O . GLN A 1 106 ? -23.317 1.572 21.611 1.00 73.31 106 GLN A O 1
ATOM 880 N N . GLU A 1 107 ? -23.640 0.303 19.792 1.00 76.38 107 GLU A N 1
ATOM 881 C CA . GLU A 1 107 ? -24.820 -0.394 20.312 1.00 76.38 107 GLU A CA 1
ATOM 882 C C . GLU A 1 107 ? -24.488 -1.168 21.598 1.00 76.38 107 GLU A C 1
ATOM 884 O O . GLU A 1 107 ? -25.260 -1.154 22.562 1.00 76.38 107 GLU A O 1
ATOM 889 N N . LEU A 1 108 ? -23.314 -1.802 21.655 1.00 72.19 108 LEU A N 1
ATOM 890 C CA . LEU A 1 108 ? -22.825 -2.465 22.859 1.00 72.19 108 LEU A CA 1
ATOM 891 C C . LEU A 1 108 ? -22.601 -1.453 23.995 1.00 72.19 108 LEU A C 1
ATOM 893 O O . LEU A 1 108 ? -23.038 -1.694 25.118 1.00 72.19 108 LEU A O 1
ATOM 897 N N . ALA A 1 109 ? -21.964 -0.315 23.718 1.00 71.62 109 ALA A N 1
ATOM 898 C CA . ALA A 1 109 ? -21.689 0.725 24.711 1.00 71.62 109 ALA A CA 1
ATOM 899 C C . ALA A 1 109 ? -22.960 1.347 25.310 1.00 71.62 109 ALA A C 1
ATOM 901 O O . ALA A 1 109 ? -22.999 1.663 26.499 1.00 71.62 109 ALA A O 1
ATOM 902 N N . GLU A 1 110 ? -24.009 1.509 24.503 1.00 73.25 110 GLU A N 1
ATOM 903 C CA . GLU A 1 110 ? -25.287 2.082 24.935 1.00 73.25 110 GLU A CA 1
ATOM 904 C C . GLU A 1 110 ? -26.139 1.068 25.716 1.00 73.25 110 GLU A C 1
ATOM 906 O O . GLU A 1 110 ? -26.696 1.394 26.770 1.00 73.25 110 GLU A O 1
ATOM 911 N N . ASN A 1 111 ? -26.209 -0.183 25.251 1.00 72.88 111 ASN A N 1
ATOM 912 C CA . ASN A 1 111 ? -27.105 -1.187 25.830 1.00 72.88 111 ASN A CA 1
ATOM 913 C C . ASN A 1 111 ? -26.512 -1.913 27.044 1.00 72.88 111 ASN A C 1
ATOM 915 O O . ASN A 1 111 ? -27.242 -2.279 27.969 1.00 72.88 111 ASN A O 1
ATOM 919 N N . LEU A 1 112 ? -25.196 -2.129 27.084 1.00 71.12 112 LEU A N 1
ATOM 920 C CA . LEU A 1 112 ? -24.566 -2.937 28.130 1.00 71.12 112 LEU A CA 1
ATOM 921 C C . LEU A 1 112 ? -24.693 -2.333 29.541 1.00 71.12 112 LEU A C 1
ATOM 923 O O . LEU A 1 112 ? -25.008 -3.088 30.468 1.00 71.12 112 LEU A O 1
ATOM 927 N N . PRO A 1 113 ? -24.519 -1.012 29.756 1.00 72.12 113 PRO A N 1
ATOM 928 C CA . PRO A 1 113 ? -24.739 -0.409 31.067 1.00 72.12 113 PRO A CA 1
ATOM 929 C C . PRO A 1 113 ? -26.197 -0.545 31.526 1.00 72.12 113 PRO A C 1
ATOM 931 O O . PRO A 1 113 ? -26.447 -0.867 32.688 1.00 72.12 113 PRO A O 1
ATOM 934 N N . ALA A 1 114 ? -27.161 -0.368 30.616 1.00 72.19 114 ALA A N 1
ATOM 935 C CA . ALA A 1 114 ? -28.586 -0.498 30.919 1.00 72.19 114 ALA A CA 1
ATOM 936 C C . ALA A 1 114 ? -28.965 -1.940 31.304 1.00 72.19 114 ALA A C 1
ATOM 938 O O . ALA A 1 114 ? -29.645 -2.159 32.309 1.00 72.19 114 ALA A O 1
ATOM 939 N N . ILE A 1 115 ? -28.457 -2.934 30.567 1.00 70.44 115 ILE A N 1
ATOM 940 C CA . ILE A 1 115 ? -28.651 -4.361 30.869 1.00 70.44 115 ILE A CA 1
ATOM 941 C C . ILE A 1 115 ? -27.996 -4.724 32.208 1.00 70.44 115 ILE A C 1
ATOM 943 O O . ILE A 1 115 ? -28.573 -5.461 33.007 1.00 70.44 115 ILE A O 1
ATOM 947 N N . TRP A 1 116 ? -26.814 -4.178 32.500 1.00 68.69 116 TRP A N 1
ATOM 948 C CA . TRP A 1 116 ? -26.107 -4.445 33.751 1.00 68.69 116 TRP A CA 1
ATOM 949 C C . TRP A 1 116 ? -26.841 -3.896 34.984 1.00 68.69 116 TRP A C 1
ATOM 951 O O . TRP A 1 116 ? -26.881 -4.561 36.028 1.00 68.69 116 TRP A O 1
ATOM 961 N N . HIS A 1 117 ? -27.425 -2.700 34.864 1.00 68.25 117 HIS A N 1
ATOM 962 C CA . HIS A 1 117 ? -28.141 -2.003 35.936 1.00 68.25 117 HIS A CA 1
ATOM 963 C C . HIS A 1 117 ? -29.627 -2.379 36.064 1.00 68.25 117 HIS A C 1
ATOM 965 O O . HIS A 1 117 ? -30.264 -1.959 37.027 1.00 68.25 117 HIS A O 1
ATOM 971 N N . SER A 1 118 ? -30.165 -3.195 35.156 1.00 72.62 118 SER A N 1
ATOM 972 C CA . SER A 1 118 ? -31.542 -3.694 35.219 1.00 72.62 118 SER A CA 1
ATOM 973 C C . SER A 1 118 ? -31.823 -4.502 36.500 1.00 72.62 118 SER A C 1
ATOM 975 O O . SER A 1 118 ? -31.016 -5.341 36.911 1.00 72.62 118 SER A O 1
ATOM 977 N N . GLU A 1 119 ? -32.995 -4.289 37.111 1.00 58.94 119 GLU A N 1
ATOM 978 C CA . GLU A 1 119 ? -33.469 -5.032 38.295 1.00 58.94 119 GLU A CA 1
ATOM 979 C C . GLU A 1 119 ? -33.742 -6.517 38.002 1.00 58.94 119 GLU A C 1
ATOM 981 O O . GLU A 1 119 ? -33.694 -7.349 38.907 1.00 58.94 119 GLU A O 1
ATOM 986 N N . THR A 1 120 ? -33.971 -6.871 36.735 1.00 61.78 120 THR A N 1
ATOM 987 C CA . THR A 1 120 ? -34.163 -8.259 36.284 1.00 61.78 120 THR A CA 1
ATOM 988 C C . THR A 1 120 ? -32.860 -9.002 35.981 1.00 61.78 120 THR A C 1
ATOM 990 O O . THR A 1 120 ? -32.895 -10.219 35.809 1.00 61.78 120 THR A O 1
ATOM 993 N N . ALA A 1 121 ? -31.710 -8.316 35.927 1.00 61.25 121 ALA A N 1
ATOM 994 C CA . ALA A 1 121 ? -30.425 -8.945 35.620 1.00 61.25 121 ALA A CA 1
ATOM 995 C C . ALA A 1 121 ? -29.899 -9.738 36.827 1.00 61.25 121 ALA A C 1
ATOM 997 O O . ALA A 1 121 ? -29.442 -9.167 37.826 1.00 61.25 121 ALA A O 1
ATOM 998 N N . GLN A 1 122 ? -29.926 -11.070 36.722 1.00 67.81 122 GLN A N 1
ATOM 999 C CA . GLN A 1 122 ? -29.410 -11.939 37.770 1.00 67.81 122 GLN A CA 1
ATOM 1000 C C . GLN A 1 122 ? -27.871 -11.877 37.818 1.00 67.81 122 GLN A C 1
ATOM 1002 O O . GLN A 1 122 ? -27.202 -11.625 36.808 1.00 67.81 122 GLN A O 1
ATOM 1007 N N . PRO A 1 123 ? -27.254 -12.147 38.981 1.00 65.00 123 PRO A N 1
ATOM 1008 C CA . PRO A 1 123 ? -25.797 -12.219 39.111 1.00 65.00 123 PRO A CA 1
ATOM 1009 C C . PRO A 1 123 ? -25.128 -13.214 38.141 1.00 65.00 123 PRO A C 1
ATOM 1011 O O . PRO A 1 123 ? -23.951 -13.051 37.811 1.00 65.00 123 PRO A O 1
ATOM 1014 N N . GLU A 1 124 ? -25.861 -14.233 37.681 1.00 63.88 124 GLU A N 1
ATOM 1015 C CA . GLU A 1 124 ? -25.395 -15.207 36.688 1.00 63.88 124 GLU A CA 1
ATOM 1016 C C . GLU A 1 124 ? -25.304 -14.621 35.271 1.00 63.88 124 GLU A C 1
ATOM 1018 O O . GLU A 1 124 ? -24.309 -14.856 34.581 1.00 63.88 124 GLU A O 1
ATOM 1023 N N . ASP A 1 125 ? -26.267 -13.787 34.869 1.00 63.12 125 ASP A N 1
ATOM 1024 C CA . ASP A 1 125 ? -26.278 -13.114 33.563 1.00 63.12 125 ASP A CA 1
ATOM 1025 C C . ASP A 1 125 ? -25.114 -12.127 33.447 1.00 63.12 125 ASP A C 1
ATOM 1027 O O . ASP A 1 125 ? -24.377 -12.114 32.461 1.00 63.12 125 ASP A O 1
ATOM 1031 N N . ARG A 1 126 ? -24.851 -11.387 34.529 1.00 65.94 126 ARG A N 1
ATOM 1032 C CA . ARG A 1 126 ? -23.693 -10.491 34.661 1.00 65.94 126 ARG A CA 1
ATOM 1033 C C . ARG A 1 126 ? -22.358 -11.231 34.500 1.00 65.94 126 ARG A C 1
ATOM 1035 O O . ARG A 1 126 ? -21.448 -10.741 33.834 1.00 65.94 126 ARG A O 1
ATOM 1042 N N . LYS A 1 127 ? -22.225 -12.435 35.070 1.00 60.81 127 LYS A N 1
ATOM 1043 C CA . LYS A 1 127 ? -21.024 -13.278 34.894 1.00 60.81 127 LYS A CA 1
ATOM 1044 C C . LYS A 1 127 ? -20.890 -13.824 33.473 1.00 60.81 127 LYS A C 1
ATOM 1046 O O . LYS A 1 127 ? -19.766 -13.944 32.988 1.00 60.81 127 LYS A O 1
ATOM 1051 N N . ARG A 1 128 ? -22.003 -14.159 32.815 1.00 61.69 128 ARG A N 1
ATOM 1052 C CA . ARG A 1 128 ? -22.017 -14.603 31.413 1.00 61.69 128 ARG A CA 1
ATOM 1053 C C . ARG A 1 128 ? -21.557 -13.501 30.468 1.00 61.69 128 ARG A C 1
ATOM 1055 O O . ARG A 1 128 ? -20.698 -13.762 29.637 1.00 61.69 128 ARG A O 1
ATOM 1062 N N . ILE A 1 129 ? -22.062 -12.284 30.652 1.00 65.50 129 ILE A N 1
ATOM 1063 C CA . ILE A 1 129 ? -21.672 -11.110 29.864 1.00 65.50 129 ILE A CA 1
ATOM 1064 C C . ILE A 1 129 ? -20.169 -10.835 30.000 1.00 65.50 129 ILE A C 1
ATOM 1066 O O . ILE A 1 129 ? -19.474 -10.713 28.998 1.00 65.50 129 ILE A O 1
ATOM 1070 N N . LEU A 1 130 ? -19.638 -10.831 31.228 1.00 62.41 130 LEU A N 1
ATOM 1071 C CA . LEU A 1 130 ? -18.199 -10.646 31.454 1.00 62.41 130 LEU A CA 1
ATOM 1072 C C . LEU A 1 130 ? -17.337 -11.727 30.788 1.00 62.41 130 LEU A C 1
ATOM 1074 O O . LEU A 1 130 ? -16.220 -11.437 30.380 1.00 62.41 130 LEU A O 1
ATOM 1078 N N . ARG A 1 131 ? -17.838 -12.963 30.683 1.00 58.59 131 ARG A N 1
ATOM 1079 C CA . ARG A 1 131 ? -17.124 -14.069 30.031 1.00 58.59 131 ARG A CA 1
ATOM 1080 C C . ARG A 1 131 ? -17.110 -13.956 28.504 1.00 58.59 131 ARG A C 1
ATOM 1082 O O . ARG A 1 131 ? -16.257 -14.566 27.886 1.00 58.59 131 ARG A O 1
ATOM 1089 N N . PHE A 1 132 ? -18.053 -13.235 27.907 1.00 59.38 132 PHE A N 1
ATOM 1090 C CA . PHE A 1 132 ? -18.094 -13.034 26.456 1.00 59.38 132 PHE A CA 1
ATOM 1091 C C . PHE A 1 132 ? -17.207 -11.874 25.978 1.00 59.38 132 PHE A C 1
ATOM 1093 O O . PHE A 1 132 ? -16.892 -11.820 24.796 1.00 59.38 132 PHE A O 1
ATOM 1100 N N . ILE A 1 133 ? -16.832 -10.953 26.874 1.00 60.19 133 ILE A N 1
ATOM 1101 C CA . ILE A 1 133 ? -16.055 -9.740 26.552 1.00 60.19 133 ILE A CA 1
ATOM 1102 C C . ILE A 1 133 ? -14.546 -9.921 26.835 1.00 60.19 133 ILE A C 1
ATOM 1104 O O . ILE A 1 133 ? -13.734 -9.181 26.286 1.00 60.19 133 ILE A O 1
ATOM 1108 N N . VAL A 1 134 ? -14.171 -10.882 27.690 1.00 49.66 134 VAL A N 1
ATOM 1109 C CA . VAL A 1 134 ? -12.775 -11.250 28.022 1.00 49.66 134 VAL A CA 1
ATOM 1110 C C . VAL A 1 134 ? -12.342 -12.452 27.199 1.00 49.66 134 VAL A C 1
ATOM 1112 O O . VAL A 1 134 ? -11.202 -12.418 26.692 1.00 49.66 134 VAL A O 1
#